Protein AF-A0A8T4SXE2-F1 (afdb_monomer_lite)

Secondary structure (DSSP, 8-state):
-EEEEEEEEE-SS-SSTT----SEEEEEEEEE-SSHHHHHHHHHHHHHHHHHHHHTSTT-TT-EEEEEEEE-SS-BPP--GGG---

Foldseek 3Di:
DKKKWKKKKQQPADPDDPDGDPSIDIDIDIDDDPDLVRSVVVSLVVQVVVCVVRPVPPPPPDIWMFGPFMADPVGTDDDDRVVRTD

pLDDT: mean 71.84, std 15.12, range [41.09, 91.56]

Radius of gyration: 13.72 Å; chains: 1; bounding box: 28×20×41 Å

Sequence (86 aa):
MEYKANYGIDCGISPGFGVKYPDFVREQKVISADSPQGAYQSAMDLAGKFADDYLSNPETGLTIVQLLSLSDSDGDVPFDASKSVV

Structure (mmCIF, N/CA/C/O backbone):
data_AF-A0A8T4SXE2-F1
#
_entry.id   AF-A0A8T4SXE2-F1
#
loop_
_atom_site.group_PDB
_atom_site.id
_atom_site.type_symbol
_atom_site.label_atom_id
_atom_site.label_alt_id
_atom_site.label_comp_id
_atom_site.label_asym_id
_atom_site.label_entity_id
_atom_site.label_seq_id
_atom_site.pdbx_PDB_ins_code
_atom_site.Cartn_x
_atom_site.Cartn_y
_atom_site.Cartn_z
_atom_site.occupancy
_atom_site.B_iso_or_equiv
_atom_site.auth_seq_id
_atom_site.auth_comp_id
_atom_site.auth_asym_id
_atom_site.auth_atom_id
_atom_site.pdbx_PDB_model_num
ATOM 1 N N . MET A 1 1 ? -17.272 1.324 7.909 1.00 85.50 1 MET A N 1
ATOM 2 C CA . MET A 1 1 ? -16.365 2.385 8.408 1.00 85.50 1 MET A CA 1
ATOM 3 C C . MET A 1 1 ? -15.473 2.844 7.263 1.00 85.50 1 MET A C 1
ATOM 5 O O . MET A 1 1 ? -15.299 2.077 6.321 1.00 85.50 1 MET A O 1
ATOM 9 N N . GLU A 1 2 ? -14.971 4.078 7.299 1.00 89.75 2 GLU A N 1
ATOM 10 C CA . GLU A 1 2 ? -14.051 4.598 6.276 1.00 89.75 2 GLU A CA 1
ATOM 11 C C . GLU A 1 2 ? -12.611 4.576 6.785 1.00 89.75 2 GLU A C 1
ATOM 13 O O . GLU A 1 2 ? -12.336 5.013 7.899 1.00 89.75 2 GLU A O 1
ATOM 18 N N . TYR A 1 3 ? -11.705 4.098 5.939 1.00 88.50 3 TYR A N 1
ATOM 19 C CA . TYR A 1 3 ? -10.279 3.999 6.206 1.00 88.50 3 TYR A CA 1
ATOM 20 C C . TYR A 1 3 ? -9.498 4.740 5.127 1.00 88.50 3 TYR A C 1
ATOM 22 O O . TYR A 1 3 ? -9.841 4.677 3.946 1.00 88.50 3 TYR A O 1
ATOM 30 N N . LYS A 1 4 ? -8.425 5.424 5.511 1.00 88.81 4 LYS A N 1
ATOM 31 C CA . LYS A 1 4 ? -7.500 6.084 4.589 1.00 88.81 4 LYS A CA 1
ATOM 32 C C . LYS A 1 4 ? -6.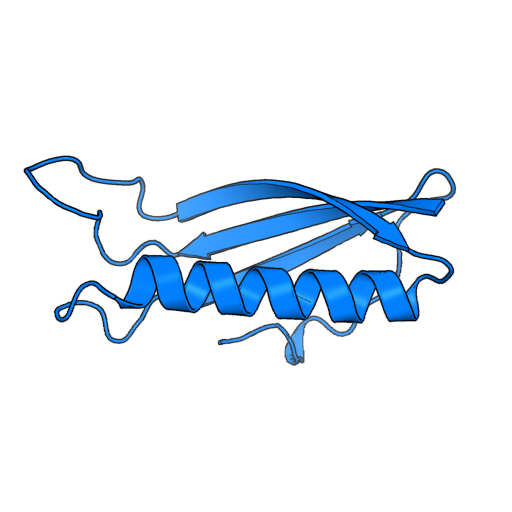256 5.228 4.442 1.00 88.81 4 LYS A C 1
ATOM 34 O O . LYS A 1 4 ? -5.512 5.054 5.402 1.00 88.81 4 LYS A O 1
ATOM 39 N N . ALA A 1 5 ? -6.033 4.724 3.237 1.00 86.25 5 ALA A N 1
ATOM 40 C CA . ALA A 1 5 ? -4.827 4.000 2.875 1.00 86.25 5 ALA A CA 1
ATOM 41 C C . ALA A 1 5 ? -3.901 4.928 2.085 1.00 86.25 5 ALA A C 1
ATOM 43 O O . ALA A 1 5 ? -4.310 5.491 1.065 1.00 86.25 5 ALA A O 1
ATOM 44 N N . ASN A 1 6 ? -2.670 5.100 2.563 1.00 85.12 6 ASN A N 1
ATOM 45 C CA . ASN A 1 6 ? -1.630 5.843 1.857 1.00 85.12 6 ASN A CA 1
ATOM 46 C C . ASN A 1 6 ? -0.630 4.860 1.260 1.00 85.12 6 ASN A C 1
ATOM 48 O O . ASN A 1 6 ? -0.071 4.035 1.980 1.00 85.12 6 ASN A O 1
ATOM 52 N N . TYR A 1 7 ? -0.377 4.987 -0.033 1.00 82.06 7 TYR A N 1
ATOM 53 C CA . TYR A 1 7 ? 0.534 4.142 -0.787 1.00 82.06 7 TYR A CA 1
ATOM 54 C C . TYR A 1 7 ? 1.749 4.947 -1.223 1.00 82.06 7 TYR A C 1
ATOM 56 O O . TYR A 1 7 ? 1.624 6.103 -1.631 1.00 82.06 7 TYR A O 1
ATOM 64 N N . GLY A 1 8 ? 2.919 4.328 -1.136 1.00 79.75 8 GLY A N 1
ATOM 65 C CA . GLY A 1 8 ? 4.130 4.756 -1.817 1.00 79.75 8 GLY A CA 1
ATOM 66 C C . GLY A 1 8 ? 4.337 3.880 -3.041 1.00 79.75 8 GLY A C 1
ATOM 67 O O . GLY A 1 8 ? 4.287 2.660 -2.921 1.00 79.75 8 GLY A O 1
ATOM 68 N N . ILE A 1 9 ? 4.542 4.492 -4.200 1.00 76.69 9 ILE A N 1
ATOM 69 C CA . ILE A 1 9 ? 4.762 3.798 -5.467 1.00 76.69 9 ILE A CA 1
ATOM 70 C C . ILE A 1 9 ? 6.122 4.247 -5.989 1.00 76.69 9 ILE A C 1
ATOM 72 O O . ILE A 1 9 ? 6.281 5.410 -6.363 1.00 76.69 9 ILE A O 1
ATOM 76 N N . ASP A 1 10 ? 7.093 3.340 -5.992 1.00 71.00 10 ASP A N 1
ATOM 77 C CA . ASP A 1 10 ? 8.386 3.553 -6.641 1.00 71.00 10 ASP A CA 1
ATOM 78 C C . ASP A 1 10 ? 8.200 3.311 -8.146 1.00 71.00 10 ASP A C 1
ATOM 80 O O . ASP A 1 10 ? 7.997 2.179 -8.598 1.00 71.00 10 ASP A O 1
ATOM 84 N N . CYS A 1 11 ? 8.112 4.400 -8.909 1.00 63.41 11 CYS A N 1
ATOM 85 C CA . CYS A 1 11 ? 7.731 4.364 -10.316 1.00 63.41 11 CYS A CA 1
ATOM 86 C C . CYS A 1 11 ? 8.988 4.221 -11.171 1.00 63.41 11 CYS A C 1
ATOM 88 O O . CYS A 1 11 ? 9.626 5.213 -11.520 1.00 63.41 11 CYS A O 1
ATOM 90 N N . GLY A 1 12 ? 9.307 2.987 -11.563 1.00 53.59 12 GLY A N 1
ATOM 91 C CA . GLY A 1 12 ? 10.468 2.692 -12.400 1.00 53.59 12 GLY A CA 1
ATOM 92 C C . GLY A 1 12 ? 10.482 3.418 -13.753 1.00 53.59 12 GLY A C 1
ATOM 93 O O . GLY A 1 12 ? 11.567 3.786 -14.175 1.00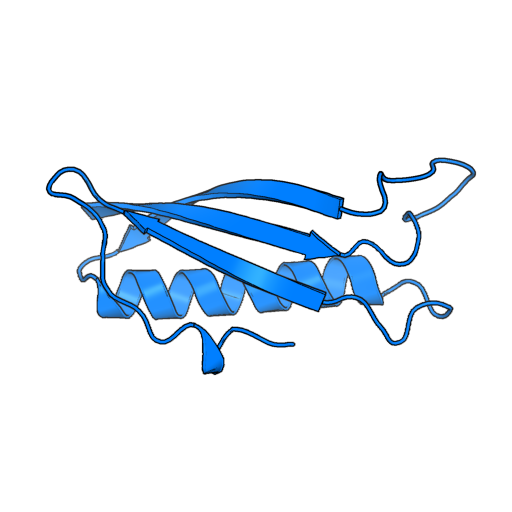 53.59 12 GLY A O 1
ATOM 94 N N . ILE A 1 13 ? 9.329 3.642 -14.415 1.00 54.00 13 ILE A N 1
ATOM 95 C CA . ILE A 1 13 ? 9.104 4.510 -15.600 1.00 54.00 13 ILE A CA 1
ATOM 96 C C . ILE A 1 13 ? 7.574 4.730 -15.794 1.00 54.00 13 ILE A C 1
ATOM 98 O O . ILE A 1 13 ? 6.745 3.919 -15.398 1.00 54.00 13 ILE A O 1
ATOM 102 N N . SER A 1 14 ? 7.213 5.847 -16.436 1.00 45.22 14 SER A N 1
ATOM 103 C CA . SER A 1 14 ? 5.871 6.313 -16.843 1.00 45.22 14 SER A CA 1
ATOM 104 C C . SER A 1 14 ? 5.103 5.452 -17.872 1.00 45.22 14 SER A C 1
ATOM 106 O O . SER A 1 14 ? 5.730 4.911 -18.787 1.00 45.22 14 SER A O 1
ATOM 108 N N . PRO A 1 15 ? 3.752 5.423 -17.855 1.00 42.00 15 PRO A N 1
ATOM 109 C CA . PRO A 1 15 ? 2.958 4.840 -18.928 1.00 42.00 15 PRO A CA 1
ATOM 110 C C . PRO A 1 15 ? 2.808 5.810 -20.119 1.00 42.00 15 PRO A C 1
ATOM 112 O O . PRO A 1 15 ? 1.996 6.731 -20.100 1.00 42.00 15 PRO A O 1
ATOM 115 N N . GLY A 1 16 ? 3.553 5.545 -21.199 1.00 45.59 16 GLY A N 1
ATOM 116 C CA . GLY A 1 16 ? 3.247 6.007 -22.564 1.00 45.59 16 GLY A CA 1
ATOM 117 C C . GLY A 1 16 ? 3.590 7.467 -22.925 1.00 45.59 16 GLY A C 1
ATOM 118 O O . GLY A 1 16 ? 3.336 8.406 -22.181 1.00 45.59 16 GLY A O 1
ATOM 119 N N . PHE A 1 17 ? 4.168 7.649 -24.124 1.00 41.09 17 PHE A N 1
ATOM 120 C CA . PHE A 1 17 ? 4.466 8.928 -24.803 1.00 41.09 17 PHE A CA 1
ATOM 121 C C . PHE A 1 17 ? 5.025 10.063 -23.915 1.00 41.09 17 PHE A C 1
ATOM 123 O O . PHE A 1 17 ? 4.409 11.109 -23.734 1.00 41.09 17 PHE A O 1
ATOM 130 N N . GLY A 1 18 ? 6.259 9.903 -23.429 1.00 46.34 18 GLY A N 1
ATOM 131 C CA . GLY A 1 18 ? 7.109 11.039 -23.037 1.00 46.34 18 GLY A CA 1
ATOM 132 C C . GLY A 1 18 ? 6.774 11.741 -21.717 1.00 46.34 18 GLY A C 1
ATOM 133 O O . GLY A 1 18 ? 7.484 12.671 -21.338 1.00 46.34 18 GLY A O 1
ATOM 134 N N . VAL A 1 19 ? 5.755 11.296 -20.983 1.00 49.88 19 VAL A N 1
ATOM 135 C CA . VAL A 1 19 ? 5.578 11.701 -19.584 1.00 49.88 19 VAL A CA 1
ATOM 136 C C . VAL A 1 19 ? 6.659 10.987 -18.772 1.00 49.88 19 VAL A C 1
ATOM 138 O O . VAL A 1 19 ? 6.923 9.818 -19.020 1.00 49.88 19 VAL A O 1
ATOM 141 N N . LYS A 1 20 ? 7.334 11.665 -17.844 1.00 51.28 20 LYS A N 1
ATOM 142 C CA . LYS A 1 20 ? 8.122 11.013 -16.788 1.00 51.28 20 LYS A CA 1
ATOM 143 C C . LYS A 1 20 ? 7.329 11.172 -15.503 1.00 51.28 20 LYS A C 1
ATOM 145 O O . LYS A 1 20 ? 7.027 12.303 -15.125 1.00 51.28 20 LYS A O 1
ATOM 150 N N . TYR A 1 21 ? 6.973 10.064 -14.865 1.00 54.97 21 TYR A N 1
ATOM 151 C CA . TYR A 1 21 ? 6.479 10.127 -13.498 1.00 54.97 21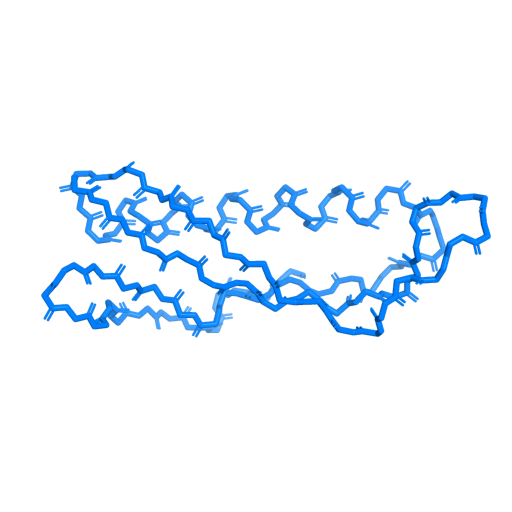 TYR A CA 1
ATOM 152 C C . TYR A 1 21 ? 7.662 10.425 -12.568 1.00 54.97 21 TYR A C 1
ATOM 154 O O . TYR A 1 21 ? 8.799 10.096 -12.917 1.00 54.97 21 TYR A O 1
ATOM 162 N N . PRO A 1 22 ? 7.428 11.098 -11.431 1.00 56.41 22 PRO A N 1
ATOM 163 C CA . PRO A 1 22 ? 8.429 11.183 -10.378 1.00 56.41 22 PRO A CA 1
ATOM 164 C C . PRO A 1 22 ? 8.878 9.773 -9.993 1.00 56.41 22 PRO A C 1
ATOM 166 O O . PRO A 1 22 ? 8.037 8.877 -9.952 1.00 56.41 22 PRO A O 1
ATOM 169 N N . ASP A 1 23 ? 10.155 9.607 -9.645 1.00 61.88 23 ASP A N 1
ATOM 170 C CA . ASP A 1 23 ? 10.715 8.323 -9.190 1.00 61.88 23 ASP A CA 1
ATOM 171 C C . ASP A 1 23 ? 9.885 7.715 -8.039 1.00 61.88 23 ASP A C 1
ATOM 173 O O . ASP A 1 23 ? 9.813 6.506 -7.877 1.00 61.88 23 ASP A O 1
ATOM 177 N N . PHE A 1 24 ? 9.176 8.553 -7.271 1.00 68.69 24 PHE A N 1
ATOM 178 C CA . PHE A 1 24 ? 8.282 8.120 -6.207 1.00 68.69 24 PHE A CA 1
ATOM 179 C C . PHE A 1 24 ? 6.965 8.909 -6.183 1.00 68.69 24 PHE A C 1
ATOM 181 O O . PHE A 1 24 ? 6.961 10.142 -6.124 1.00 68.69 24 PHE A O 1
ATOM 188 N N . VAL A 1 25 ? 5.838 8.198 -6.148 1.00 75.44 25 VAL A N 1
ATOM 189 C CA . VAL A 1 25 ? 4.484 8.762 -6.069 1.00 75.44 25 VAL A CA 1
ATOM 190 C C . VAL A 1 25 ? 3.828 8.373 -4.748 1.00 75.44 25 VAL A C 1
ATOM 192 O O . VAL A 1 25 ? 3.950 7.244 -4.281 1.00 75.44 25 VAL A O 1
ATOM 195 N N . ARG A 1 26 ? 3.103 9.320 -4.140 1.00 80.62 26 ARG A N 1
ATOM 196 C CA . ARG A 1 26 ? 2.219 9.050 -3.001 1.00 80.62 26 ARG A CA 1
ATOM 197 C C . ARG A 1 26 ? 0.768 9.144 -3.440 1.00 80.62 26 ARG A C 1
ATOM 199 O O . ARG A 1 26 ? 0.330 10.202 -3.882 1.00 80.62 26 ARG A O 1
ATOM 206 N N . GLU A 1 27 ? 0.028 8.061 -3.259 1.00 83.25 27 GLU A N 1
ATOM 207 C CA . GLU A 1 27 ? -1.406 7.973 -3.541 1.00 83.25 27 GLU A CA 1
ATOM 208 C C . GLU A 1 27 ? -2.169 7.768 -2.232 1.00 83.25 27 GLU A C 1
ATOM 210 O O . GLU A 1 27 ? -1.745 7.004 -1.369 1.00 83.25 27 GLU A O 1
ATOM 215 N N . GLN A 1 28 ? -3.318 8.422 -2.083 1.00 88.44 28 GLN A N 1
ATOM 216 C CA . GLN A 1 28 ? -4.238 8.166 -0.977 1.00 88.44 28 GLN A CA 1
ATOM 217 C C . GLN A 1 28 ? -5.560 7.654 -1.538 1.00 88.44 28 GLN A C 1
ATOM 219 O O . GLN A 1 28 ? -6.119 8.256 -2.457 1.00 88.44 28 GLN A O 1
ATOM 224 N N . LYS A 1 29 ? -6.088 6.573 -0.961 1.00 89.31 29 LYS A N 1
ATOM 225 C CA . LYS A 1 29 ? -7.436 6.075 -1.254 1.00 89.31 29 LYS A CA 1
ATOM 226 C C . LYS A 1 29 ? -8.249 5.948 0.020 1.00 89.31 29 LYS A C 1
ATOM 228 O O . LYS A 1 29 ? -7.731 5.587 1.075 1.00 89.31 29 LYS A O 1
ATOM 233 N N . VAL A 1 30 ? -9.539 6.227 -0.114 1.00 90.94 30 VAL A N 1
ATOM 234 C CA . VAL A 1 30 ? -10.532 5.955 0.922 1.00 90.94 30 VAL A CA 1
ATOM 235 C C . VAL A 1 30 ? -11.133 4.582 0.644 1.00 90.94 30 VAL A C 1
ATOM 237 O O . VAL A 1 30 ? -11.543 4.300 -0.481 1.00 90.94 30 VAL A O 1
ATOM 240 N N . ILE A 1 31 ? -11.150 3.728 1.660 1.00 91.56 31 ILE A N 1
ATOM 241 C CA . ILE A 1 31 ? -11.647 2.356 1.612 1.00 91.56 31 ILE A CA 1
ATOM 242 C C . ILE A 1 31 ? -12.797 2.242 2.604 1.00 91.56 31 ILE A C 1
ATOM 244 O O . ILE A 1 31 ? -12.650 2.588 3.775 1.00 91.56 31 ILE A O 1
ATOM 248 N N . SER A 1 32 ? -13.936 1.722 2.157 1.00 90.62 32 SER A N 1
ATOM 249 C CA . SER A 1 32 ? -15.043 1.379 3.047 1.00 90.62 32 SER A CA 1
ATOM 250 C C . SER A 1 32 ? -14.944 -0.091 3.450 1.00 90.62 32 SER A C 1
ATOM 252 O O . SER A 1 32 ? -14.951 -0.964 2.587 1.00 90.62 32 SER A O 1
ATOM 254 N N . ALA A 1 33 ? -14.860 -0.371 4.751 1.00 89.62 33 ALA A N 1
ATOM 255 C CA . ALA A 1 33 ? -14.817 -1.734 5.280 1.00 89.62 33 ALA A CA 1
ATOM 256 C C . ALA A 1 33 ? -15.518 -1.849 6.642 1.00 89.62 33 ALA A C 1
ATOM 258 O O . ALA A 1 33 ? -15.626 -0.874 7.391 1.00 89.62 33 ALA A O 1
ATOM 259 N N . ASP A 1 34 ? -15.972 -3.057 6.973 1.00 88.81 34 ASP A N 1
ATOM 260 C CA . ASP A 1 34 ? -16.663 -3.356 8.238 1.00 88.81 34 ASP A CA 1
ATOM 261 C C . ASP A 1 34 ? -15.704 -3.674 9.392 1.00 88.81 34 ASP A C 1
ATOM 263 O O . ASP A 1 34 ? -16.122 -3.775 10.542 1.00 88.81 34 ASP A O 1
ATOM 267 N N . SER A 1 35 ? -14.410 -3.840 9.104 1.00 88.06 35 SER A N 1
ATOM 268 C CA . SER A 1 35 ? -13.377 -4.097 10.109 1.00 88.06 35 SER A CA 1
ATOM 269 C C . SER A 1 35 ? -12.003 -3.598 9.647 1.00 88.06 35 SER A C 1
ATOM 271 O O . SER A 1 35 ? -11.754 -3.555 8.436 1.00 88.06 35 SER A O 1
ATOM 273 N N . PRO A 1 36 ? -11.072 -3.319 10.582 1.00 85.00 36 PRO A N 1
ATOM 274 C CA . PRO A 1 36 ? -9.696 -2.951 10.241 1.00 85.00 36 PRO A CA 1
ATOM 275 C C . PRO A 1 36 ? -8.982 -4.016 9.398 1.00 85.00 36 PRO A C 1
ATOM 277 O O . PRO A 1 36 ? -8.243 -3.698 8.469 1.00 85.00 36 PRO A O 1
ATOM 280 N N . GLN A 1 37 ? -9.247 -5.297 9.668 1.00 86.31 37 GLN A N 1
ATOM 281 C CA . GLN A 1 37 ? -8.644 -6.399 8.919 1.00 86.31 37 GLN A CA 1
ATOM 282 C C . GLN A 1 37 ? -9.193 -6.498 7.486 1.00 86.31 37 GLN A C 1
ATOM 284 O O . GLN A 1 37 ? -8.430 -6.746 6.554 1.00 86.31 37 GLN A O 1
ATOM 289 N N . GLY A 1 38 ? -10.489 -6.231 7.286 1.00 87.31 38 GLY A N 1
ATOM 290 C CA . GLY A 1 38 ? -11.079 -6.116 5.948 1.00 87.31 38 GLY A CA 1
ATOM 291 C C . GLY A 1 38 ? -10.566 -4.895 5.174 1.00 87.31 38 GLY A C 1
ATOM 292 O O . GLY A 1 38 ? -10.340 -4.982 3.966 1.00 87.31 38 GLY A O 1
ATOM 293 N N . ALA A 1 39 ? -10.321 -3.780 5.869 1.00 87.00 39 ALA A N 1
ATOM 294 C CA . ALA A 1 39 ? -9.707 -2.590 5.286 1.00 87.00 39 ALA A CA 1
ATOM 295 C C . ALA A 1 39 ? -8.274 -2.869 4.816 1.00 87.00 39 ALA A C 1
ATOM 297 O O . ALA A 1 39 ? -7.917 -2.497 3.702 1.00 87.00 39 ALA A O 1
ATOM 298 N N . TYR A 1 40 ? -7.485 -3.586 5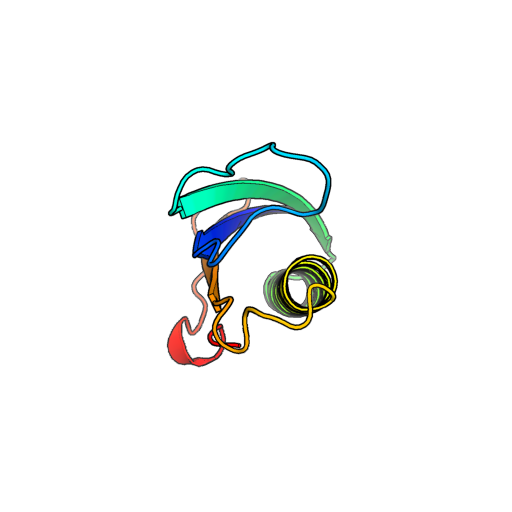.624 1.00 84.69 40 TYR A N 1
ATOM 299 C CA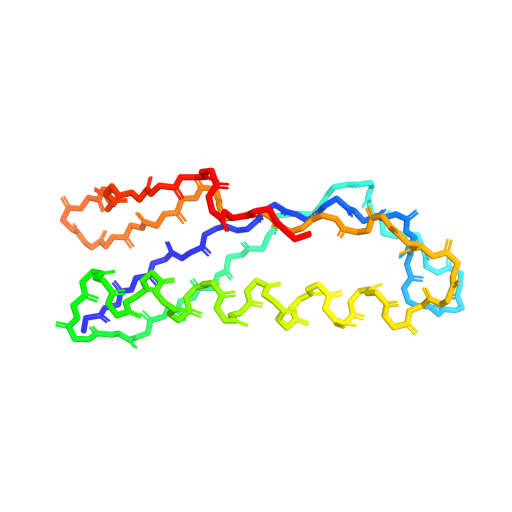 . TYR A 1 40 ? -6.139 -4.021 5.258 1.00 84.69 40 TYR A CA 1
ATOM 300 C C . TYR A 1 40 ? -6.138 -4.936 4.028 1.00 84.69 40 TYR A C 1
ATOM 302 O O . TYR A 1 40 ? -5.393 -4.682 3.086 1.00 84.69 40 TYR A O 1
ATOM 310 N N . GLN A 1 41 ? -7.006 -5.953 3.993 1.00 86.81 41 GLN A N 1
ATOM 311 C CA . GLN A 1 41 ? -7.129 -6.845 2.834 1.00 86.81 41 GLN A CA 1
ATOM 312 C C . GLN A 1 41 ? -7.463 -6.053 1.559 1.00 86.81 41 GLN A C 1
ATOM 314 O O . GLN A 1 41 ? -6.805 -6.212 0.536 1.00 86.81 41 GLN A O 1
ATOM 319 N N . SER A 1 42 ? -8.421 -5.128 1.651 1.00 88.81 42 SER A N 1
ATOM 320 C CA . SER A 1 42 ? -8.818 -4.270 0.528 1.00 88.81 42 SER A CA 1
ATOM 321 C C . SER A 1 42 ? -7.695 -3.324 0.089 1.00 88.81 42 SER A C 1
ATOM 323 O O . SER A 1 42 ? -7.545 -3.050 -1.101 1.00 88.81 42 SER A O 1
ATOM 325 N N . ALA A 1 43 ? -6.899 -2.820 1.037 1.00 85.31 43 ALA A N 1
ATOM 326 C CA . ALA A 1 43 ? -5.750 -1.972 0.746 1.00 85.31 43 ALA A CA 1
ATOM 327 C C . ALA A 1 43 ? -4.648 -2.747 0.013 1.00 85.31 43 ALA A C 1
ATOM 329 O O . ALA A 1 43 ? -4.069 -2.251 -0.950 1.00 85.31 43 ALA A O 1
ATOM 330 N N . MET A 1 44 ? -4.403 -3.990 0.425 1.00 82.88 44 MET A N 1
ATOM 331 C CA . MET A 1 44 ? -3.467 -4.897 -0.235 1.00 82.88 44 MET A CA 1
ATOM 332 C C . MET A 1 44 ? -3.919 -5.265 -1.655 1.00 82.88 44 MET A C 1
ATOM 334 O O . MET A 1 44 ? -3.109 -5.230 -2.579 1.00 82.88 44 MET A O 1
ATOM 338 N N . ASP A 1 45 ? -5.212 -5.528 -1.863 1.00 86.88 45 ASP A N 1
ATOM 339 C CA . ASP A 1 45 ? -5.762 -5.799 -3.198 1.00 86.88 45 ASP A CA 1
ATOM 340 C C . ASP A 1 45 ? -5.638 -4.576 -4.131 1.00 86.88 45 ASP A C 1
ATOM 342 O O . ASP A 1 45 ? -5.376 -4.717 -5.328 1.00 86.88 45 ASP A O 1
ATOM 346 N N . LEU A 1 46 ? -5.806 -3.359 -3.596 1.00 84.81 46 LEU A N 1
ATOM 347 C CA . LEU A 1 46 ? -5.578 -2.110 -4.335 1.00 84.81 46 LEU A CA 1
ATOM 348 C C . LEU A 1 46 ? -4.099 -1.898 -4.669 1.00 84.81 46 LEU A C 1
ATOM 350 O O . LEU A 1 46 ? -3.793 -1.505 -5.792 1.00 84.81 46 LEU A O 1
ATOM 354 N N . ALA A 1 47 ? -3.195 -2.186 -3.730 1.00 80.06 47 ALA A N 1
ATOM 355 C CA . ALA A 1 47 ? -1.757 -2.123 -3.970 1.00 80.06 47 ALA A CA 1
ATOM 356 C C . ALA A 1 47 ? -1.332 -3.068 -5.107 1.00 80.06 47 ALA A C 1
ATOM 358 O O . ALA A 1 47 ? -0.573 -2.654 -5.978 1.00 80.06 47 ALA A O 1
ATOM 359 N N . GLY A 1 48 ? -1.882 -4.288 -5.154 1.00 77.56 48 GLY A N 1
ATOM 360 C CA . GLY A 1 48 ? -1.646 -5.235 -6.250 1.00 77.56 48 GLY A CA 1
ATOM 361 C C . GLY A 1 48 ? -2.123 -4.716 -7.610 1.00 77.56 48 GLY A C 1
ATOM 362 O O . GLY A 1 48 ? -1.386 -4.792 -8.585 1.00 77.56 48 GLY A O 1
ATOM 363 N N . LYS A 1 49 ? -3.309 -4.095 -7.673 1.00 78.25 49 LYS A N 1
ATOM 364 C CA . LYS A 1 49 ? -3.799 -3.461 -8.913 1.00 78.25 49 LYS A CA 1
ATOM 365 C C . LYS A 1 49 ? -2.920 -2.302 -9.366 1.00 78.25 49 LYS A C 1
ATOM 367 O O . LYS A 1 49 ? -2.656 -2.186 -10.555 1.00 78.25 49 LYS A O 1
ATOM 372 N N . PHE A 1 50 ? -2.449 -1.465 -8.437 1.00 76.88 50 PHE A N 1
ATOM 373 C CA . PHE A 1 50 ? -1.476 -0.430 -8.782 1.00 76.88 50 PHE A CA 1
ATOM 374 C C . PHE A 1 50 ? -0.191 -1.049 -9.318 1.00 76.88 50 PHE A C 1
ATOM 376 O O . PHE A 1 50 ? 0.311 -0.584 -10.333 1.00 76.88 50 PHE A O 1
ATOM 383 N N . ALA A 1 51 ? 0.318 -2.111 -8.695 1.00 71.56 51 ALA A N 1
ATOM 384 C CA . ALA A 1 51 ? 1.492 -2.795 -9.213 1.00 71.56 51 ALA A CA 1
ATOM 385 C C . ALA A 1 51 ? 1.241 -3.283 -10.649 1.00 71.56 51 ALA A C 1
ATOM 387 O O . ALA A 1 51 ? 2.015 -2.934 -11.527 1.00 71.56 51 ALA A O 1
ATOM 388 N N . ASP A 1 52 ? 0.129 -3.963 -10.931 1.00 70.31 52 ASP A N 1
ATOM 389 C CA . ASP A 1 52 ? -0.208 -4.449 -12.280 1.00 70.31 52 ASP A CA 1
ATOM 390 C C . ASP A 1 52 ? -0.377 -3.315 -13.317 1.00 70.31 52 ASP A C 1
ATOM 392 O O . ASP A 1 52 ? 0.137 -3.408 -14.438 1.00 70.31 52 ASP A O 1
ATOM 396 N N . ASP A 1 53 ? -1.051 -2.221 -12.949 1.00 69.19 53 ASP A N 1
ATOM 397 C CA . ASP A 1 53 ? -1.264 -1.047 -13.811 1.00 69.19 53 ASP A CA 1
ATOM 398 C C . ASP A 1 53 ? 0.057 -0.321 -14.134 1.00 69.19 53 ASP A C 1
ATOM 400 O O . ASP A 1 53 ? 0.228 0.212 -15.231 1.00 69.19 53 ASP A O 1
ATOM 404 N N . TYR A 1 54 ? 1.015 -0.317 -13.202 1.00 63.44 54 TYR A N 1
ATOM 405 C CA . TYR A 1 54 ? 2.345 0.262 -13.411 1.00 63.44 54 TYR A CA 1
ATOM 406 C C . TYR A 1 54 ? 3.348 -0.738 -14.035 1.00 63.44 54 TYR A C 1
ATOM 408 O O . TYR A 1 54 ? 4.262 -0.313 -14.741 1.00 63.44 54 TYR A O 1
ATOM 416 N N . LEU A 1 55 ? 3.197 -2.053 -13.816 1.00 56.50 55 LEU A N 1
ATOM 417 C CA . LEU A 1 55 ? 4.039 -3.137 -14.362 1.00 56.50 55 LEU A CA 1
ATOM 418 C C . LEU A 1 55 ? 3.675 -3.522 -15.800 1.00 56.50 55 LEU A C 1
ATOM 420 O O . LEU A 1 55 ? 4.482 -4.135 -16.496 1.00 56.50 55 LEU A O 1
ATOM 424 N N . SER A 1 56 ? 2.487 -3.158 -16.285 1.00 49.72 56 SER A N 1
ATOM 425 C CA . SER A 1 56 ? 2.062 -3.416 -17.670 1.00 49.72 56 SER A CA 1
ATOM 426 C C . SER A 1 56 ? 2.853 -2.616 -18.726 1.00 49.72 56 SER A C 1
ATOM 428 O O . SER A 1 56 ? 2.569 -2.713 -19.923 1.00 49.72 56 SER A O 1
ATOM 430 N N . ASN A 1 57 ? 3.913 -1.906 -18.314 1.00 47.34 57 ASN A N 1
ATOM 431 C CA . ASN A 1 57 ? 4.979 -1.426 -19.183 1.00 47.34 57 ASN A CA 1
ATOM 432 C C . ASN A 1 57 ? 6.177 -2.418 -19.174 1.0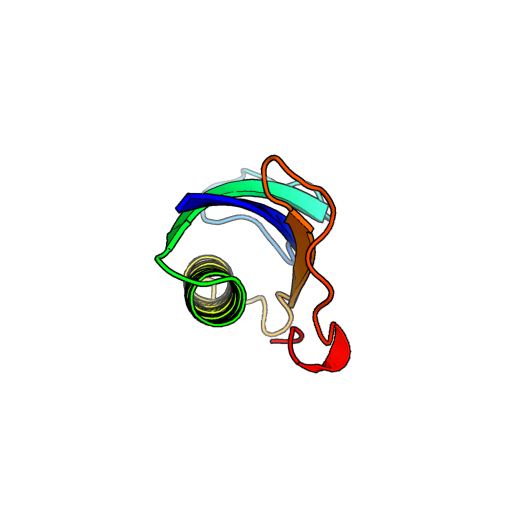0 47.34 57 ASN A C 1
ATOM 434 O O . ASN A 1 57 ? 6.835 -2.582 -18.147 1.00 47.34 57 ASN A O 1
ATOM 438 N N . PRO A 1 58 ? 6.497 -3.089 -20.299 1.00 47.62 58 PRO A N 1
ATOM 439 C CA . PRO A 1 58 ? 7.414 -4.240 -20.350 1.00 47.62 58 PRO A CA 1
ATOM 440 C C . PRO A 1 58 ? 8.897 -3.963 -20.024 1.00 47.62 58 PRO A C 1
ATOM 442 O O . PRO A 1 58 ? 9.690 -4.904 -20.026 1.00 47.62 58 PRO A O 1
ATOM 445 N N . GLU A 1 59 ? 9.299 -2.719 -19.744 1.00 48.19 59 GLU A N 1
ATOM 446 C CA . GLU A 1 59 ? 10.690 -2.371 -19.397 1.00 48.19 59 GLU A CA 1
ATOM 447 C C . GLU A 1 59 ? 10.978 -2.335 -17.885 1.00 48.19 59 GLU A C 1
ATOM 449 O O . GLU A 1 59 ? 12.139 -2.246 -17.487 1.00 48.19 59 GLU A O 1
ATOM 454 N N . THR A 1 60 ? 9.963 -2.438 -17.023 1.00 47.88 60 THR A N 1
ATOM 455 C CA . THR A 1 60 ? 10.116 -2.198 -15.580 1.00 47.88 60 THR A CA 1
ATOM 456 C C . THR A 1 60 ? 9.714 -3.407 -14.754 1.00 47.88 60 THR A C 1
ATOM 458 O O . THR A 1 60 ? 8.682 -3.413 -14.096 1.00 47.88 60 THR A O 1
ATOM 461 N N . GLY A 1 61 ? 10.554 -4.438 -14.720 1.00 50.25 61 GLY A N 1
ATOM 462 C CA . GLY A 1 61 ? 10.395 -5.559 -13.784 1.00 50.25 61 GLY A CA 1
ATOM 463 C C . GLY A 1 61 ? 10.639 -5.205 -12.303 1.00 50.25 61 GLY A C 1
ATOM 464 O O . GLY A 1 61 ? 11.110 -6.070 -11.575 1.00 50.25 61 GLY A O 1
ATOM 465 N N . LEU A 1 62 ? 10.427 -3.949 -11.877 1.00 53.94 62 LEU A N 1
ATOM 466 C CA . LEU A 1 62 ? 10.861 -3.405 -10.576 1.00 53.94 62 LEU A CA 1
ATOM 467 C C . LEU A 1 62 ? 9.920 -2.330 -9.980 1.00 53.94 62 LEU A C 1
ATOM 469 O O . LEU A 1 62 ? 10.368 -1.527 -9.165 1.00 53.94 62 LEU A O 1
ATOM 473 N N . THR A 1 63 ? 8.644 -2.252 -10.372 1.00 61.12 63 THR A N 1
ATOM 474 C CA . THR A 1 63 ? 7.708 -1.344 -9.678 1.00 61.12 63 THR A CA 1
ATOM 475 C C . THR A 1 63 ? 7.375 -1.926 -8.311 1.00 61.12 63 THR A C 1
ATOM 477 O O . THR A 1 63 ? 6.834 -3.025 -8.254 1.00 61.12 63 THR A O 1
ATOM 480 N N . ILE A 1 64 ? 7.655 -1.176 -7.240 1.00 66.94 64 ILE A N 1
ATOM 481 C CA . ILE A 1 64 ? 7.318 -1.573 -5.869 1.00 66.94 64 ILE A CA 1
ATOM 482 C C . ILE A 1 64 ? 6.195 -0.679 -5.348 1.00 66.94 64 ILE A C 1
ATOM 484 O O . ILE A 1 64 ? 6.345 0.545 -5.281 1.00 66.94 64 ILE A O 1
ATOM 488 N N . VAL A 1 65 ? 5.082 -1.285 -4.931 1.00 67.88 65 VAL A N 1
ATOM 489 C CA . VAL A 1 65 ? 3.979 -0.575 -4.261 1.00 67.88 65 VAL A CA 1
ATOM 490 C C . VAL A 1 65 ? 3.950 -0.957 -2.791 1.00 67.88 65 VAL A C 1
ATOM 492 O O . VAL A 1 65 ? 3.861 -2.132 -2.470 1.00 67.88 65 VAL A O 1
ATOM 495 N N . GLN A 1 66 ? 3.981 0.031 -1.895 1.00 71.31 66 GLN A N 1
ATOM 496 C CA . GLN A 1 66 ? 3.979 -0.181 -0.446 1.00 71.31 66 GLN A CA 1
ATOM 497 C C . GLN A 1 66 ? 2.817 0.545 0.226 1.00 71.31 66 GLN A C 1
ATOM 499 O O . GLN A 1 66 ? 2.625 1.747 0.030 1.00 71.31 66 GLN A O 1
ATOM 504 N N . LEU A 1 67 ? 2.078 -0.158 1.087 1.00 75.06 67 LEU A N 1
ATOM 505 C CA . LEU A 1 67 ? 1.146 0.471 2.022 1.00 75.06 67 LEU A CA 1
ATOM 506 C C . LEU A 1 67 ? 1.948 1.150 3.144 1.00 75.06 67 LEU A C 1
ATOM 508 O O . LEU A 1 67 ? 2.628 0.485 3.921 1.00 75.06 67 LEU A O 1
ATOM 512 N N . LEU A 1 68 ? 1.880 2.479 3.220 1.00 79.25 68 LEU A N 1
ATOM 513 C CA . LEU A 1 68 ? 2.626 3.292 4.187 1.00 79.25 68 LEU A CA 1
ATOM 514 C C . LEU A 1 68 ? 1.860 3.480 5.491 1.00 79.25 68 LEU A C 1
ATOM 516 O O . LEU A 1 68 ? 2.446 3.459 6.570 1.00 79.25 68 LEU A O 1
ATOM 520 N N . SER A 1 69 ? 0.552 3.701 5.387 1.00 80.25 69 SER A N 1
ATOM 521 C CA . SER A 1 69 ? -0.314 3.839 6.549 1.00 80.25 69 SER A CA 1
ATOM 522 C C . SER A 1 69 ? -1.754 3.476 6.228 1.00 80.25 69 SER A C 1
ATOM 524 O O . SER A 1 69 ? -2.223 3.663 5.101 1.00 80.25 69 SER A O 1
ATOM 526 N N . LEU A 1 70 ? -2.446 2.982 7.250 1.00 81.44 70 LEU A N 1
ATOM 527 C CA . LEU A 1 70 ? -3.882 2.767 7.263 1.00 81.44 70 LEU A CA 1
ATOM 528 C C . LEU A 1 70 ? -4.429 3.431 8.525 1.00 81.44 70 LEU A C 1
ATOM 530 O O . LEU A 1 70 ? -3.959 3.129 9.618 1.00 81.44 70 LEU A O 1
ATOM 534 N N . SER A 1 71 ? -5.389 4.337 8.386 1.00 85.31 71 SER A N 1
ATOM 535 C CA . SER A 1 71 ? -5.993 5.026 9.531 1.00 85.31 71 SER A CA 1
ATOM 536 C C . SER A 1 71 ? -7.501 5.175 9.385 1.00 85.31 71 SER A C 1
ATOM 538 O O . SER A 1 71 ? -8.022 5.219 8.269 1.00 85.31 71 SER A O 1
ATOM 540 N N . ASP A 1 72 ? -8.200 5.239 10.514 1.00 86.06 72 ASP A N 1
ATOM 541 C CA . ASP A 1 72 ? -9.625 5.562 10.609 1.00 86.06 72 ASP A CA 1
ATOM 542 C C . ASP A 1 72 ? -9.845 6.860 11.410 1.00 86.06 72 ASP A C 1
ATOM 544 O O . ASP A 1 72 ? -8.931 7.676 11.563 1.00 86.06 72 ASP A O 1
ATOM 548 N N . SER A 1 73 ? -11.079 7.111 11.856 1.00 82.25 73 SER A N 1
ATOM 549 C CA . SER A 1 73 ? -11.411 8.278 12.682 1.00 82.25 73 SER A CA 1
ATOM 550 C C . SER A 1 73 ? -10.813 8.229 14.089 1.00 82.25 73 SER A C 1
ATOM 552 O O . SER A 1 73 ? -10.668 9.283 14.707 1.00 82.25 73 SER A O 1
ATOM 554 N N . ASP A 1 74 ? -10.486 7.035 14.582 1.00 80.75 74 ASP A N 1
ATOM 555 C CA . ASP A 1 74 ? -10.051 6.778 15.954 1.00 80.75 74 ASP A CA 1
ATOM 556 C C . ASP A 1 74 ? -8.521 6.659 16.059 1.00 80.75 74 ASP A C 1
ATOM 558 O O . ASP A 1 74 ? -7.962 6.816 17.148 1.00 80.75 74 ASP A O 1
ATOM 562 N N . GLY A 1 75 ? -7.822 6.460 14.936 1.00 80.88 75 GLY A N 1
ATOM 563 C CA . GLY A 1 75 ? -6.371 6.589 14.846 1.00 80.88 75 GLY A CA 1
ATOM 564 C C . GLY A 1 75 ? -5.724 5.699 13.789 1.00 80.88 75 GLY A C 1
ATOM 565 O O . GLY A 1 75 ? -6.346 5.276 12.813 1.00 80.88 75 GLY A O 1
ATOM 566 N N . ASP A 1 76 ? -4.430 5.438 13.976 1.00 83.75 76 ASP A N 1
ATOM 567 C CA . ASP A 1 76 ? -3.669 4.543 13.106 1.00 83.75 76 ASP A CA 1
ATOM 568 C C . ASP A 1 76 ? -4.049 3.082 13.372 1.00 83.75 76 ASP A C 1
ATOM 570 O O . ASP A 1 76 ? -4.033 2.600 14.508 1.00 83.75 76 ASP A O 1
ATOM 574 N N . VAL A 1 77 ? -4.345 2.356 12.297 1.00 81.94 77 VAL A N 1
ATOM 575 C CA . VAL A 1 77 ? -4.594 0.919 12.330 1.00 81.94 77 VAL A CA 1
ATOM 576 C C . VAL A 1 77 ? -3.248 0.204 12.217 1.00 81.94 77 VAL A C 1
ATOM 578 O O . VAL A 1 77 ? -2.568 0.351 11.198 1.00 81.94 77 VAL A O 1
ATOM 581 N N . PRO A 1 78 ? -2.840 -0.602 13.213 1.00 76.50 78 PRO A N 1
ATOM 582 C CA . PRO A 1 78 ? -1.609 -1.369 13.110 1.00 76.50 78 PRO A CA 1
ATOM 583 C C . PRO A 1 78 ? -1.736 -2.423 12.004 1.00 76.50 78 PRO A C 1
ATOM 585 O O . PRO A 1 78 ? -2.681 -3.213 11.986 1.00 76.50 78 PRO A O 1
ATOM 588 N N . PHE A 1 79 ? -0.757 -2.464 11.102 1.00 70.50 79 PHE A N 1
ATOM 589 C CA . PHE A 1 79 ? -0.644 -3.497 10.076 1.00 70.50 79 PHE A CA 1
ATOM 590 C C . PHE A 1 79 ? 0.802 -3.970 9.930 1.00 70.50 79 PHE A C 1
ATOM 592 O O . PHE A 1 79 ? 1.756 -3.279 10.289 1.00 70.50 79 PHE A O 1
ATOM 599 N N . ASP A 1 80 ? 0.953 -5.184 9.409 1.00 68.69 80 ASP A N 1
ATOM 600 C CA . ASP A 1 80 ? 2.255 -5.771 9.121 1.00 68.69 80 ASP A CA 1
ATOM 601 C C . ASP A 1 80 ? 2.771 -5.254 7.773 1.00 68.69 80 ASP A C 1
ATOM 603 O O . ASP A 1 80 ? 2.353 -5.717 6.707 1.00 68.69 80 ASP A O 1
ATOM 607 N N . ALA A 1 81 ? 3.684 -4.284 7.834 1.00 61.81 81 ALA A N 1
ATOM 608 C CA . ALA A 1 81 ? 4.279 -3.665 6.656 1.00 61.81 81 ALA A CA 1
ATOM 609 C C . ALA A 1 81 ? 5.132 -4.642 5.821 1.00 61.81 81 ALA A C 1
ATOM 611 O O . ALA A 1 81 ? 5.319 -4.401 4.629 1.00 61.81 81 ALA A O 1
ATOM 612 N N . SER A 1 82 ? 5.601 -5.759 6.400 1.00 61.81 82 SER A N 1
ATOM 613 C CA . SER A 1 82 ? 6.454 -6.736 5.700 1.00 61.81 82 SER A CA 1
ATOM 614 C C . SER A 1 82 ? 5.724 -7.515 4.603 1.00 61.81 82 SER A C 1
ATOM 616 O O . SER A 1 82 ? 6.356 -8.055 3.700 1.00 61.81 82 SER A O 1
ATOM 618 N N . LYS A 1 83 ? 4.388 -7.536 4.646 1.00 56.44 83 LYS A N 1
ATOM 619 C CA . LYS A 1 83 ? 3.533 -8.184 3.643 1.00 56.44 83 LYS A CA 1
ATOM 620 C C . LYS A 1 83 ? 3.186 -7.281 2.461 1.00 56.44 83 LYS A C 1
ATOM 622 O O . LYS A 1 83 ? 2.596 -7.756 1.500 1.00 56.44 83 LYS A O 1
ATOM 627 N N . SER A 1 84 ? 3.538 -6.001 2.540 1.00 53.09 84 SER A N 1
ATOM 628 C CA . SER A 1 84 ? 3.153 -4.961 1.577 1.00 53.09 84 SER A CA 1
ATOM 629 C C . SER A 1 84 ? 4.137 -4.800 0.423 1.00 53.09 84 SER A C 1
ATOM 631 O O . SER A 1 84 ? 4.120 -3.765 -0.223 1.00 53.09 84 SER A O 1
ATOM 633 N N . VAL A 1 85 ? 5.031 -5.764 0.201 1.00 52.72 85 VAL A N 1
ATOM 634 C CA . VAL A 1 85 ? 6.044 -5.686 -0.854 1.00 52.72 85 VAL A CA 1
ATOM 635 C C . VAL A 1 85 ? 5.599 -6.576 -2.007 1.00 52.72 85 VAL A C 1
ATOM 637 O O . VAL A 1 85 ? 5.623 -7.801 -1.879 1.00 52.72 85 VAL A O 1
ATOM 640 N N . VAL A 1 86 ? 5.187 -5.953 -3.109 1.00 53.69 86 VAL A N 1
ATOM 641 C CA . VAL A 1 86 ? 5.115 -6.576 -4.437 1.00 53.69 86 VAL A CA 1
ATOM 642 C C . VAL A 1 86 ? 5.988 -5.747 -5.355 1.00 53.69 86 VAL A C 1
ATOM 644 O O . VAL A 1 86 ? 5.804 -4.508 -5.312 1.00 53.69 86 VAL A O 1
#